Protein AF-A0A382QBL5-F1 (afdb_monomer)

Structure (mmCIF, N/CA/C/O backbone):
data_AF-A0A382QBL5-F1
#
_entry.id   AF-A0A382QBL5-F1
#
loop_
_atom_site.group_PDB
_atom_site.id
_atom_site.type_symbol
_atom_site.label_atom_id
_atom_site.label_alt_id
_atom_site.label_comp_id
_atom_site.label_asym_id
_atom_site.label_entity_id
_atom_site.label_seq_id
_atom_site.pdbx_PDB_ins_code
_atom_site.Cartn_x
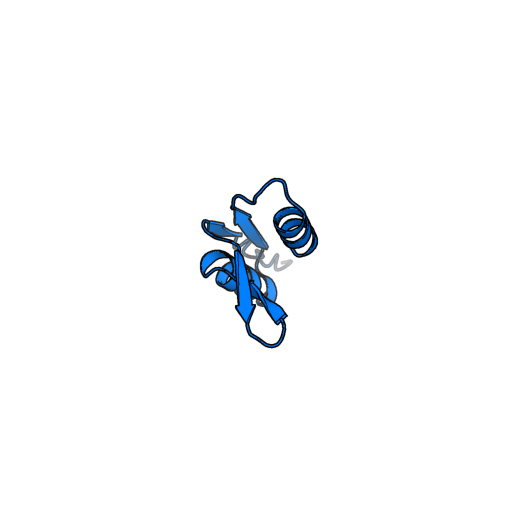_atom_site.Cartn_y
_atom_site.Cartn_z
_atom_site.occupancy
_atom_site.B_iso_or_equiv
_atom_site.auth_seq_id
_atom_site.auth_comp_id
_atom_site.auth_asym_id
_atom_site.auth_atom_id
_atom_site.pdbx_PDB_model_num
ATOM 1 N N . MET A 1 1 ? -28.326 -3.275 34.370 1.00 42.28 1 MET A N 1
ATOM 2 C CA . MET A 1 1 ? -27.043 -2.798 33.824 1.00 42.28 1 MET A CA 1
ATOM 3 C C . MET A 1 1 ? -26.630 -3.729 32.701 1.00 42.28 1 MET A C 1
ATOM 5 O O . MET A 1 1 ? -26.098 -4.794 32.971 1.00 42.28 1 MET A O 1
ATOM 9 N N . THR A 1 2 ? -26.951 -3.395 31.456 1.00 43.59 2 THR A N 1
ATOM 10 C CA . THR A 1 2 ? -26.262 -3.991 30.309 1.00 43.59 2 THR A CA 1
ATOM 11 C C . THR A 1 2 ? -24.984 -3.192 30.130 1.00 43.59 2 THR A C 1
ATOM 13 O O . THR A 1 2 ? -25.062 -2.006 29.813 1.00 43.59 2 THR A O 1
ATOM 16 N N . ASP A 1 3 ? -23.837 -3.814 30.389 1.00 50.69 3 ASP A N 1
ATOM 17 C CA . ASP A 1 3 ? -22.536 -3.274 30.005 1.00 50.69 3 ASP A CA 1
ATOM 18 C C . ASP A 1 3 ? -22.497 -3.178 28.478 1.00 50.69 3 ASP A C 1
ATOM 20 O O . ASP A 1 3 ? -22.068 -4.093 27.775 1.00 50.69 3 ASP A O 1
ATOM 24 N N . SER A 1 4 ? -22.990 -2.064 27.941 1.00 52.38 4 SER A N 1
ATOM 25 C CA . SER A 1 4 ? -22.655 -1.633 26.596 1.00 52.38 4 SER A CA 1
ATOM 26 C C . SER A 1 4 ? -21.176 -1.267 26.630 1.00 52.38 4 SER A C 1
ATOM 28 O O . SER A 1 4 ? -20.820 -0.116 26.893 1.00 52.38 4 SER A O 1
ATOM 30 N N . LYS A 1 5 ? -20.300 -2.259 26.429 1.00 54.69 5 LYS A N 1
ATOM 31 C CA . LYS A 1 5 ? -18.919 -2.003 26.021 1.00 54.69 5 LYS A CA 1
ATOM 32 C C . LYS A 1 5 ? -19.011 -1.032 24.851 1.00 54.69 5 LYS A C 1
ATOM 34 O O . LYS A 1 5 ? -19.514 -1.390 23.791 1.00 54.69 5 LYS A O 1
ATOM 39 N N . MET A 1 6 ? -18.590 0.210 25.070 1.00 52.34 6 MET A N 1
ATOM 40 C CA . MET A 1 6 ? -18.265 1.106 23.975 1.00 52.34 6 MET A CA 1
ATOM 41 C C . MET A 1 6 ? -17.134 0.414 23.225 1.00 52.34 6 MET A C 1
ATOM 43 O O . MET A 1 6 ? -15.991 0.444 23.675 1.00 52.34 6 MET A O 1
ATOM 47 N N . GLU A 1 7 ? -17.461 -0.287 22.141 1.00 61.06 7 GLU A N 1
ATOM 48 C CA . GLU A 1 7 ? -16.452 -0.669 21.168 1.00 61.06 7 GLU A CA 1
ATOM 49 C C . GLU A 1 7 ? -15.821 0.638 20.709 1.00 61.06 7 GLU A C 1
ATOM 51 O O . GLU A 1 7 ? -16.468 1.492 20.099 1.00 61.06 7 GLU A O 1
ATOM 56 N N . SER A 1 8 ? -14.573 0.858 21.108 1.00 59.47 8 SER A N 1
ATOM 57 C CA . SER A 1 8 ? -13.789 1.956 20.584 1.00 59.47 8 SER A CA 1
ATOM 58 C C . SER A 1 8 ? -13.707 1.748 19.075 1.00 59.47 8 SER A C 1
ATOM 60 O O . SER A 1 8 ? -12.961 0.885 18.616 1.00 59.47 8 SER A O 1
ATOM 62 N N . ASN A 1 9 ? -14.475 2.524 18.310 1.00 75.88 9 ASN A N 1
ATOM 63 C CA . ASN A 1 9 ? -14.363 2.615 16.856 1.00 75.88 9 ASN A CA 1
ATOM 64 C C . ASN A 1 9 ? -13.056 3.341 16.507 1.00 75.88 9 ASN A C 1
ATOM 66 O O . ASN A 1 9 ? -13.062 4.458 15.993 1.00 75.88 9 ASN A O 1
ATOM 70 N N . LEU A 1 10 ? -11.920 2.735 16.860 1.00 88.19 10 LEU A N 1
ATOM 71 C CA . LEU A 1 10 ? -10.607 3.233 16.500 1.00 88.19 10 LEU A CA 1
ATOM 72 C C . LEU A 1 10 ? -10.483 3.114 14.984 1.00 88.19 10 LEU A C 1
ATOM 74 O O . LEU A 1 10 ? -10.336 2.016 14.441 1.00 88.19 10 LEU A O 1
ATOM 78 N N . GLN A 1 11 ? -10.603 4.260 14.322 1.00 95.56 11 GLN A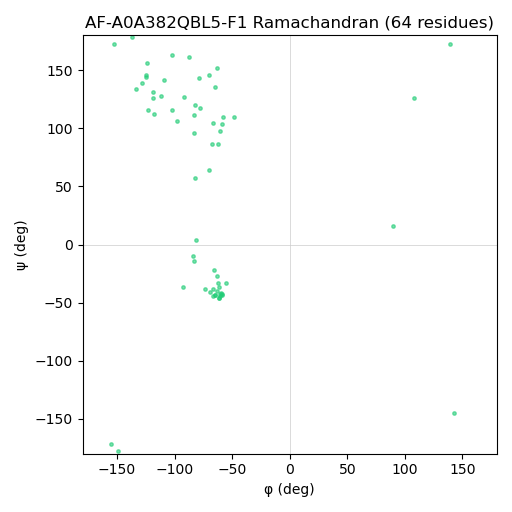 N 1
ATOM 79 C CA . GLN A 1 11 ? -10.405 4.381 12.891 1.00 95.56 11 GLN A CA 1
ATOM 80 C C . GLN A 1 11 ? -8.954 4.739 12.612 1.00 95.56 11 GLN A C 1
ATOM 82 O O . GLN A 1 11 ? -8.427 5.708 13.161 1.00 95.56 11 GLN A O 1
ATOM 87 N N . ILE A 1 12 ? -8.318 3.950 11.757 1.00 96.56 12 ILE A N 1
ATOM 88 C CA . ILE A 1 12 ? -6.929 4.148 11.353 1.00 96.56 12 ILE A CA 1
ATOM 89 C C . ILE A 1 12 ? -6.908 4.379 9.847 1.00 96.56 12 ILE A C 1
ATOM 91 O O . ILE A 1 12 ? -7.510 3.622 9.093 1.00 96.56 12 ILE A O 1
ATOM 95 N N . THR A 1 13 ? -6.203 5.414 9.399 1.00 96.88 13 THR A N 1
ATOM 96 C CA . THR A 1 13 ? -6.056 5.701 7.969 1.00 96.88 13 THR A CA 1
ATOM 97 C C . THR A 1 13 ? -4.580 5.735 7.606 1.00 96.88 13 THR A C 1
ATOM 99 O O . THR A 1 13 ? -3.845 6.604 8.074 1.00 96.88 13 THR A O 1
ATOM 102 N N . GLY A 1 14 ? -4.150 4.803 6.756 1.00 96.75 14 GLY A N 1
ATOM 103 C CA . GLY A 1 14 ? -2.853 4.866 6.090 1.00 96.75 14 GLY A CA 1
ATOM 104 C C . GLY A 1 14 ? -2.955 5.769 4.866 1.00 96.75 14 GLY A C 1
ATOM 105 O O . GLY A 1 14 ? -3.760 5.507 3.975 1.00 96.75 14 GLY A O 1
ATOM 106 N N . ILE A 1 15 ? -2.167 6.844 4.817 1.00 98.12 15 ILE A N 1
ATOM 107 C CA . ILE A 1 15 ? -2.133 7.761 3.671 1.00 98.12 15 ILE A CA 1
ATOM 108 C C . ILE A 1 15 ? -0.730 7.759 3.085 1.00 98.12 15 ILE A C 1
ATOM 110 O O . ILE A 1 15 ? 0.240 8.027 3.792 1.00 98.12 15 ILE A O 1
ATOM 114 N N . GLY A 1 16 ? -0.630 7.491 1.788 1.00 97.50 16 GLY A N 1
ATOM 115 C CA . GLY A 1 16 ? 0.624 7.591 1.053 1.00 97.50 16 GLY A CA 1
ATOM 116 C C . GLY A 1 16 ? 0.761 6.489 0.020 1.00 97.50 16 GLY A C 1
ATOM 117 O O . GLY A 1 16 ? -0.220 6.116 -0.615 1.00 97.50 16 GLY A O 1
ATOM 118 N N . GLU A 1 17 ? 1.976 6.003 -0.195 1.00 97.31 17 GLU A 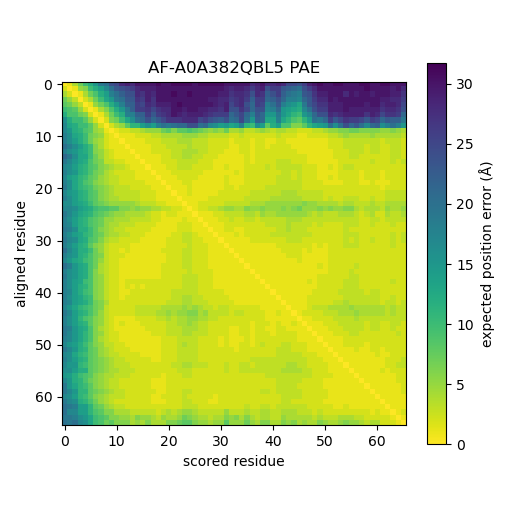N 1
ATOM 119 C CA . GLU A 1 17 ? 2.277 5.071 -1.279 1.00 97.31 17 GLU A CA 1
ATOM 120 C C . GLU A 1 17 ? 1.694 3.664 -1.076 1.00 97.31 17 GLU A C 1
ATOM 122 O O . GLU A 1 17 ? 1.631 3.128 0.034 1.00 97.31 17 GLU A O 1
ATOM 127 N N . VAL A 1 18 ? 1.323 3.065 -2.203 1.00 97.56 18 VAL A N 1
ATOM 128 C CA . VAL A 1 18 ? 1.111 1.633 -2.391 1.00 97.56 18 VAL A CA 1
ATOM 129 C C . VAL A 1 18 ? 1.817 1.252 -3.685 1.00 97.56 18 VAL A C 1
ATOM 131 O O . VAL A 1 18 ? 1.731 1.976 -4.680 1.00 97.56 18 VAL A O 1
ATOM 134 N N . LEU A 1 19 ? 2.569 0.159 -3.672 1.00 97.44 19 LEU A N 1
ATOM 135 C CA . LEU A 1 19 ? 3.424 -0.207 -4.795 1.00 97.44 19 LEU A CA 1
ATOM 136 C C . LEU A 1 19 ? 3.646 -1.716 -4.877 1.00 97.44 19 LEU A C 1
ATOM 138 O O . LEU A 1 19 ? 3.245 -2.482 -4.000 1.00 97.44 19 LEU A O 1
AT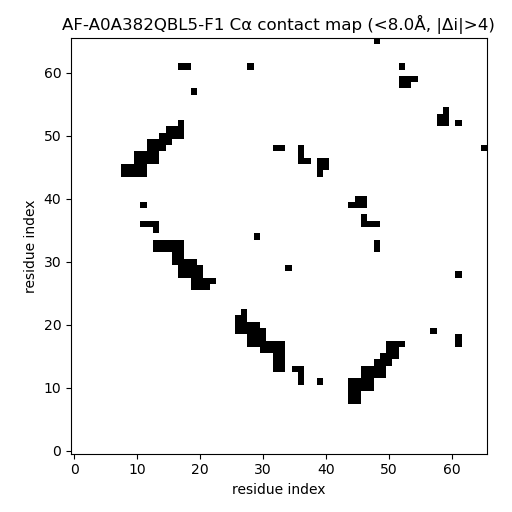OM 142 N N . TRP A 1 20 ? 4.286 -2.131 -5.964 1.00 97.56 20 TRP A N 1
ATOM 143 C CA . TRP A 1 20 ? 4.820 -3.476 -6.114 1.00 97.56 20 TRP A CA 1
ATOM 144 C C . TRP A 1 20 ? 6.326 -3.441 -5.882 1.00 97.56 20 TRP A C 1
ATOM 146 O O . TRP A 1 20 ? 7.057 -2.855 -6.680 1.00 97.56 20 TRP A O 1
ATOM 156 N N . ASP A 1 21 ? 6.788 -4.118 -4.838 1.00 96.81 21 ASP A N 1
ATOM 157 C CA . ASP A 1 21 ? 8.204 -4.411 -4.655 1.00 96.81 21 ASP A CA 1
ATOM 158 C C . ASP A 1 21 ? 8.582 -5.576 -5.577 1.00 96.81 21 ASP A C 1
ATOM 160 O O . ASP A 1 21 ? 8.037 -6.678 -5.467 1.00 96.81 21 ASP A O 1
ATOM 164 N N . VAL A 1 22 ? 9.484 -5.337 -6.529 1.00 96.44 22 VAL A N 1
ATOM 165 C CA . VAL A 1 22 ? 9.856 -6.321 -7.556 1.00 96.44 22 VAL A CA 1
ATOM 166 C C . VAL A 1 22 ? 11.145 -7.034 -7.153 1.00 96.44 22 VAL A C 1
ATOM 168 O O . VAL A 1 22 ? 12.231 -6.465 -7.247 1.00 96.44 22 VAL A O 1
ATOM 171 N N . PHE A 1 23 ? 11.022 -8.294 -6.737 1.00 97.06 23 PHE A N 1
ATOM 172 C CA . PHE A 1 23 ? 12.145 -9.178 -6.413 1.00 97.06 23 PHE A CA 1
ATOM 173 C C . PHE A 1 23 ? 12.404 -10.183 -7.550 1.00 97.06 23 PHE A C 1
ATOM 175 O O . PHE A 1 23 ? 11.513 -10.399 -8.379 1.00 97.06 23 PHE A O 1
ATOM 182 N N . PRO A 1 24 ? 13.580 -10.844 -7.593 1.00 97.62 24 PRO A N 1
ATOM 183 C CA . PRO A 1 24 ? 13.868 -11.883 -8.585 1.00 97.62 24 PRO A CA 1
ATOM 184 C C . PRO A 1 24 ? 12.839 -13.024 -8.606 1.00 97.62 24 PRO A C 1
ATOM 186 O O . PRO A 1 24 ? 12.547 -13.575 -9.664 1.00 97.62 24 PRO A O 1
ATOM 189 N N . GLU A 1 25 ? 12.258 -13.360 -7.453 1.00 96.81 25 GLU A N 1
ATOM 190 C CA . GLU A 1 25 ? 11.277 -14.441 -7.304 1.00 96.81 25 GLU A CA 1
ATOM 191 C C . GLU A 1 25 ? 9.846 -14.002 -7.651 1.00 96.81 25 GLU A C 1
ATOM 193 O O . GLU A 1 25 ? 8.942 -14.834 -7.734 1.00 96.81 25 GLU A O 1
ATOM 198 N N . GLY A 1 26 ? 9.621 -12.699 -7.835 1.00 95.38 26 GLY A N 1
ATOM 199 C CA . GLY A 1 26 ? 8.323 -12.127 -8.168 1.00 95.38 26 GLY A CA 1
ATOM 200 C C . GLY A 1 26 ? 8.020 -10.822 -7.435 1.00 95.38 26 GLY A C 1
ATOM 201 O O . GLY A 1 26 ? 8.734 -10.383 -6.533 1.00 95.38 26 GLY A O 1
ATOM 202 N N . LYS A 1 27 ? 6.911 -10.196 -7.833 1.00 95.50 27 LYS A N 1
ATOM 203 C CA . LYS A 1 27 ? 6.411 -8.965 -7.214 1.00 95.50 27 LYS A CA 1
ATOM 204 C C . LYS A 1 27 ? 5.684 -9.252 -5.901 1.00 95.50 27 LYS A C 1
ATOM 206 O O . LYS A 1 27 ? 4.945 -10.231 -5.799 1.00 95.50 27 LYS A O 1
ATOM 211 N N . ARG A 1 28 ? 5.848 -8.367 -4.924 1.00 95.19 28 ARG A N 1
ATOM 212 C CA . ARG A 1 28 ? 5.143 -8.388 -3.639 1.00 95.19 28 ARG A CA 1
ATOM 213 C C . ARG A 1 28 ? 4.438 -7.061 -3.418 1.00 95.19 28 ARG A C 1
ATOM 215 O O . ARG A 1 28 ? 4.932 -6.022 -3.843 1.00 95.19 28 ARG A O 1
ATOM 222 N N . PHE A 1 29 ? 3.270 -7.114 -2.794 1.00 95.12 29 PHE A N 1
ATOM 223 C CA . PHE A 1 29 ? 2.556 -5.909 -2.393 1.00 95.12 29 PHE A CA 1
ATOM 224 C C . PHE A 1 29 ? 3.380 -5.163 -1.338 1.00 95.12 29 PHE A C 1
ATOM 226 O O . PHE A 1 29 ? 3.912 -5.804 -0.428 1.00 95.12 29 PHE A O 1
ATOM 233 N N . GLY A 1 30 ? 3.493 -3.844 -1.472 1.00 96.19 30 GLY A N 1
ATOM 234 C CA . GLY A 1 30 ? 4.340 -3.025 -0.615 1.00 96.19 30 GLY A CA 1
ATOM 235 C C . GLY A 1 30 ? 3.906 -1.564 -0.520 1.00 96.19 30 GLY A C 1
ATOM 236 O O . GLY A 1 30 ? 2.842 -1.161 -0.999 1.00 96.19 30 GLY A O 1
ATOM 237 N N . GLY A 1 31 ? 4.768 -0.769 0.113 1.00 96.88 31 GLY A N 1
ATOM 238 C CA . GLY A 1 31 ? 4.514 0.617 0.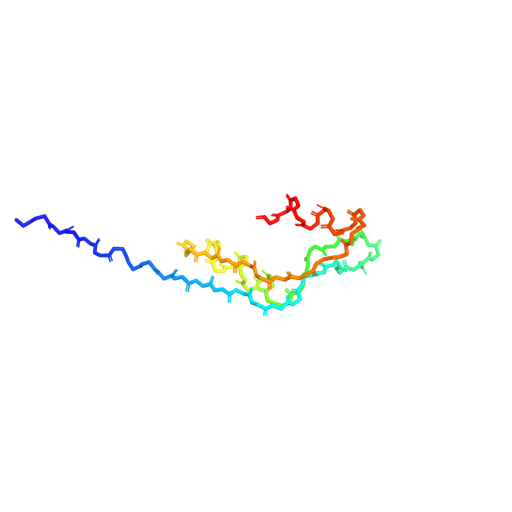515 1.00 96.88 31 GLY A CA 1
ATOM 239 C C . GLY A 1 31 ? 4.337 0.733 2.028 1.00 96.88 31 GLY A C 1
ATOM 240 O O . GLY A 1 31 ? 3.517 0.034 2.626 1.00 96.88 31 GLY A O 1
ATOM 241 N N . ALA A 1 32 ? 5.114 1.606 2.677 1.00 97.44 32 ALA A N 1
ATOM 242 C CA . ALA A 1 32 ? 5.098 1.708 4.141 1.00 97.44 32 ALA A CA 1
ATOM 243 C C . ALA A 1 32 ? 3.703 2.051 4.720 1.00 97.44 32 ALA A C 1
ATOM 245 O O . ALA A 1 32 ? 3.284 1.381 5.670 1.00 97.44 32 ALA A O 1
ATOM 246 N N . PRO A 1 33 ? 2.938 3.004 4.146 1.00 97.56 33 PRO A N 1
ATOM 247 C CA . PRO A 1 33 ? 1.577 3.299 4.596 1.00 97.56 33 PRO A CA 1
ATOM 248 C C . PRO A 1 33 ? 0.611 2.121 4.410 1.00 97.56 33 PRO A C 1
ATOM 250 O O . PRO A 1 33 ? -0.183 1.838 5.307 1.00 97.56 33 PRO A O 1
ATOM 253 N N . ALA A 1 34 ? 0.714 1.402 3.287 1.00 96.81 34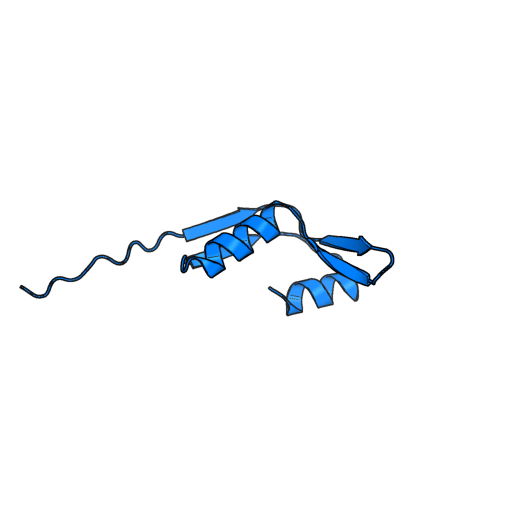 ALA A N 1
ATOM 254 C CA . ALA A 1 34 ? -0.108 0.229 3.002 1.00 96.81 34 ALA A CA 1
ATOM 255 C C . ALA A 1 34 ? 0.196 -0.931 3.963 1.00 96.81 34 ALA A C 1
ATOM 257 O O . ALA A 1 34 ? -0.717 -1.518 4.538 1.00 96.81 34 ALA A O 1
ATOM 258 N N . ASN A 1 35 ? 1.478 -1.198 4.226 1.00 96.81 35 ASN A N 1
ATOM 259 C CA . ASN A 1 35 ? 1.906 -2.221 5.180 1.00 96.81 35 ASN A CA 1
ATOM 260 C C . ASN A 1 35 ? 1.399 -1.928 6.599 1.00 96.81 35 ASN A C 1
ATOM 262 O O . ASN A 1 35 ? 0.921 -2.833 7.283 1.00 96.81 35 ASN A O 1
ATOM 266 N N . PHE A 1 36 ? 1.465 -0.668 7.040 1.00 96.94 36 PHE A N 1
ATOM 267 C CA . PHE A 1 36 ? 0.900 -0.252 8.325 1.00 96.94 36 PHE A CA 1
ATOM 268 C C . PHE A 1 36 ? -0.618 -0.467 8.375 1.00 96.94 36 PHE A C 1
ATOM 270 O O . PHE A 1 36 ? -1.117 -1.039 9.344 1.00 96.94 36 PHE A O 1
ATOM 277 N N . ALA A 1 37 ? -1.340 -0.065 7.324 1.00 96.31 37 ALA A N 1
ATOM 278 C CA . ALA A 1 37 ? -2.786 -0.241 7.239 1.00 96.31 37 ALA A CA 1
ATOM 279 C C . ALA A 1 37 ? -3.187 -1.729 7.301 1.00 96.31 37 ALA A C 1
ATOM 281 O O . ALA A 1 37 ? -4.065 -2.106 8.073 1.00 96.31 37 ALA A O 1
ATOM 282 N N . CYS A 1 38 ? -2.490 -2.606 6.574 1.00 95.31 38 CYS A N 1
ATOM 283 C CA . CYS A 1 38 ? -2.733 -4.048 6.641 1.00 95.31 38 CYS A CA 1
ATOM 284 C C . CYS A 1 38 ? -2.538 -4.607 8.060 1.00 95.31 38 CYS A C 1
ATOM 286 O O . CYS A 1 38 ? -3.359 -5.396 8.526 1.00 95.31 38 CYS A O 1
ATOM 288 N N . GLN A 1 39 ? -1.486 -4.185 8.770 1.00 96.75 39 GLN A N 1
ATOM 289 C CA . GLN A 1 39 ? -1.239 -4.647 10.140 1.00 96.75 39 GLN A CA 1
ATOM 290 C C . GLN A 1 39 ? -2.275 -4.107 11.132 1.00 96.75 39 GLN A C 1
ATOM 292 O O . GLN A 1 39 ? -2.766 -4.851 11.978 1.00 96.75 39 GLN A O 1
ATOM 297 N N . ALA A 1 40 ? -2.662 -2.837 11.005 1.00 95.75 40 ALA A N 1
ATOM 298 C CA . ALA A 1 40 ? -3.739 -2.252 11.799 1.00 95.75 40 ALA A CA 1
ATOM 299 C C . ALA A 1 40 ? -5.071 -2.995 11.586 1.00 95.75 40 ALA A C 1
ATOM 301 O O . ALA A 1 40 ? -5.771 -3.301 12.558 1.00 95.75 40 ALA A O 1
ATOM 302 N N . GLN A 1 41 ? -5.387 -3.357 10.339 1.00 94.62 41 GLN A N 1
ATOM 303 C CA . GLN A 1 41 ? -6.572 -4.146 10.007 1.00 94.62 41 GLN A CA 1
ATOM 304 C C . GLN A 1 41 ? -6.504 -5.563 10.595 1.00 94.62 41 GLN A C 1
ATOM 306 O O . GLN A 1 41 ? -7.491 -6.037 11.160 1.00 94.62 41 GLN A O 1
ATOM 311 N N . ALA A 1 42 ? -5.347 -6.228 10.509 1.00 95.00 42 ALA A N 1
ATOM 312 C CA . ALA A 1 42 ? -5.133 -7.567 11.063 1.00 95.00 42 ALA A CA 1
ATOM 313 C C . ALA A 1 42 ? -5.265 -7.613 12.597 1.00 95.00 42 ALA A C 1
ATOM 315 O O . ALA A 1 42 ? -5.646 -8.640 13.154 1.00 95.00 42 ALA A O 1
ATOM 316 N N . LEU A 1 43 ? -5.004 -6.493 13.277 1.00 95.31 43 LEU A N 1
ATOM 317 C CA . LEU A 1 43 ? -5.197 -6.330 14.721 1.00 95.31 43 LEU A CA 1
ATOM 318 C C . LEU A 1 43 ? -6.652 -6.010 15.123 1.00 95.31 43 LEU A C 1
ATOM 320 O O . LEU A 1 43 ? -6.923 -5.809 16.305 1.00 95.31 43 LEU A O 1
ATOM 324 N N . GLY A 1 44 ? -7.591 -5.982 14.170 1.00 93.75 44 GLY A N 1
ATOM 325 C CA . GLY A 1 44 ? -9.026 -5.838 14.438 1.00 93.75 44 GLY A CA 1
ATOM 326 C C . GLY A 1 44 ? -9.540 -4.398 14.482 1.00 93.75 44 GLY A C 1
ATOM 327 O O . GLY A 1 44 ? -10.633 -4.161 14.989 1.00 93.75 44 GLY A O 1
ATOM 328 N N . THR A 1 45 ? -8.778 -3.428 13.970 1.00 94.25 45 THR A N 1
ATOM 329 C CA . THR A 1 45 ? -9.236 -2.030 13.885 1.00 94.25 45 THR A CA 1
ATOM 330 C C . THR A 1 45 ? -10.001 -1.760 12.587 1.00 94.25 45 THR A C 1
ATOM 332 O O . THR A 1 45 ? -9.881 -2.504 11.613 1.00 94.25 45 THR A O 1
ATOM 335 N N . ASN A 1 46 ? -10.780 -0.675 12.552 1.00 94.94 46 ASN A N 1
ATOM 3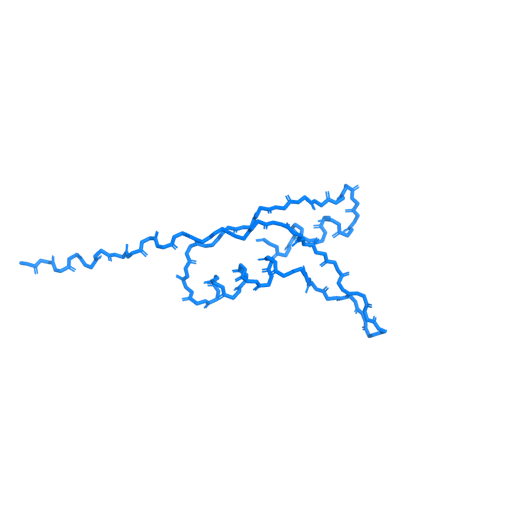36 C CA . ASN A 1 46 ? -11.445 -0.215 11.334 1.00 94.94 46 ASN A CA 1
ATOM 337 C C . ASN A 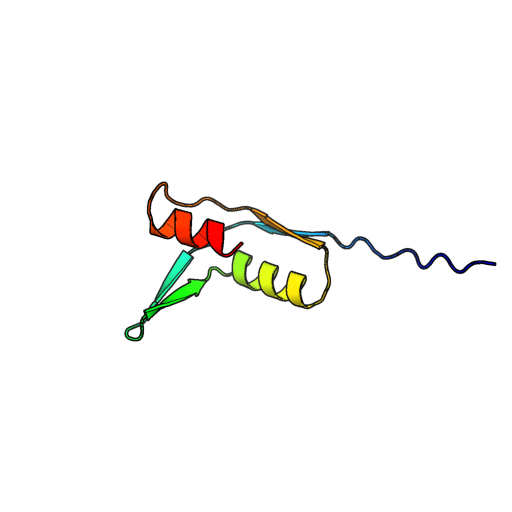1 46 ? -10.457 0.623 10.507 1.00 94.94 46 ASN A C 1
ATOM 339 O O . ASN A 1 46 ? -10.255 1.808 10.789 1.00 94.94 46 ASN A O 1
ATOM 343 N N . THR A 1 47 ? -9.797 -0.001 9.529 1.00 95.50 47 THR A N 1
ATOM 344 C CA . THR A 1 47 ? -8.679 0.617 8.809 1.00 95.50 47 THR A CA 1
ATOM 345 C C . THR A 1 47 ? -9.033 0.990 7.374 1.00 95.50 47 THR A C 1
ATOM 347 O O . THR A 1 47 ? -9.713 0.252 6.673 1.00 95.50 47 THR A O 1
ATOM 350 N N . HIS A 1 48 ? -8.521 2.131 6.917 1.00 95.56 48 HIS A N 1
ATOM 351 C CA . HIS A 1 48 ? -8.672 2.620 5.551 1.00 95.56 48 HIS A CA 1
ATOM 352 C C . HIS A 1 48 ? -7.303 2.897 4.927 1.00 95.56 48 HIS A C 1
ATOM 354 O O . HIS A 1 48 ? -6.381 3.362 5.600 1.00 95.56 48 HIS A O 1
ATOM 360 N N . MET A 1 49 ? -7.189 2.666 3.620 1.00 96.44 49 MET A N 1
ATOM 361 C CA . MET A 1 49 ? -6.019 3.040 2.830 1.00 96.44 49 MET A CA 1
ATOM 362 C C . MET A 1 49 ? -6.397 4.150 1.848 1.00 96.44 49 MET A C 1
ATOM 364 O O . MET A 1 49 ? -7.352 4.013 1.087 1.00 96.44 49 MET A O 1
ATOM 368 N N . VAL A 1 50 ? -5.639 5.248 1.846 1.00 97.62 50 VAL A N 1
ATOM 369 C CA . VAL A 1 50 ? -5.787 6.350 0.888 1.00 97.62 50 VAL A CA 1
ATOM 370 C C . VAL A 1 50 ? -4.500 6.470 0.087 1.00 97.62 50 VAL A C 1
ATOM 372 O O . VAL A 1 50 ? -3.444 6.825 0.614 1.00 97.62 50 VAL A O 1
ATOM 375 N N . SER A 1 51 ? -4.594 6.164 -1.202 1.00 97.31 51 SER A N 1
ATOM 376 C CA . SER A 1 51 ? -3.467 6.197 -2.129 1.00 97.31 51 SER A CA 1
ATOM 377 C C . SER A 1 51 ? -3.920 6.541 -3.548 1.00 97.31 51 SER A C 1
ATOM 379 O O . SER A 1 51 ? -5.103 6.764 -3.803 1.00 97.31 51 SER A O 1
ATOM 381 N N . CYS A 1 52 ? -2.968 6.546 -4.476 1.00 97.44 52 CYS A N 1
ATOM 382 C CA . CYS A 1 52 ? -3.191 6.668 -5.908 1.00 97.44 52 CYS A CA 1
ATOM 383 C C . CYS A 1 52 ? -2.456 5.534 -6.623 1.00 97.44 52 CYS A C 1
ATOM 385 O O . CYS A 1 52 ? -1.310 5.232 -6.302 1.00 97.44 52 CYS A O 1
ATOM 387 N N . VAL A 1 53 ? -3.097 4.951 -7.633 1.00 97.69 53 VAL A N 1
ATOM 388 C CA . VAL A 1 53 ? -2.498 3.924 -8.494 1.00 97.69 53 VAL A CA 1
ATOM 389 C C . VAL A 1 53 ? -2.568 4.337 -9.960 1.00 97.69 53 VAL A C 1
ATOM 391 O O . VAL A 1 53 ? -3.423 5.134 -10.356 1.00 97.69 53 VAL A O 1
ATOM 394 N N . GLY A 1 54 ? -1.672 3.782 -10.777 1.00 97.62 54 GLY A N 1
ATOM 395 C CA . GLY A 1 54 ? -1.720 3.935 -12.229 1.00 97.62 54 GLY A CA 1
ATOM 396 C C . GLY A 1 54 ? -2.986 3.318 -12.830 1.00 97.62 54 GLY A C 1
ATOM 397 O O . GLY A 1 54 ? -3.544 2.354 -12.303 1.00 97.62 54 GLY A O 1
ATOM 398 N N . ARG A 1 55 ? -3.443 3.855 -13.968 1.00 97.94 55 ARG A N 1
ATOM 399 C CA . ARG A 1 55 ? -4.532 3.263 -14.770 1.00 97.94 55 ARG A CA 1
ATOM 400 C C . ARG A 1 55 ? -3.992 2.157 -15.678 1.00 97.94 55 ARG A C 1
ATOM 402 O O . ARG A 1 55 ? -4.114 2.222 -16.897 1.00 97.94 55 ARG A O 1
ATOM 409 N N . ASP A 1 56 ? -3.360 1.167 -15.069 1.00 97.81 56 ASP A N 1
ATOM 410 C CA . ASP A 1 56 ? -2.738 0.035 -15.744 1.00 97.81 56 ASP A CA 1
ATOM 411 C C . ASP A 1 56 ? -3.041 -1.275 -15.005 1.00 97.81 56 ASP A C 1
ATOM 413 O O . ASP A 1 56 ? -3.723 -1.305 -13.978 1.00 97.81 56 ASP A O 1
ATOM 417 N N . GLN A 1 57 ? -2.550 -2.387 -15.547 1.00 97.81 57 GLN A N 1
ATOM 418 C CA . GLN A 1 57 ? -2.800 -3.707 -14.981 1.00 97.81 57 GLN A CA 1
ATOM 419 C C . GLN A 1 57 ?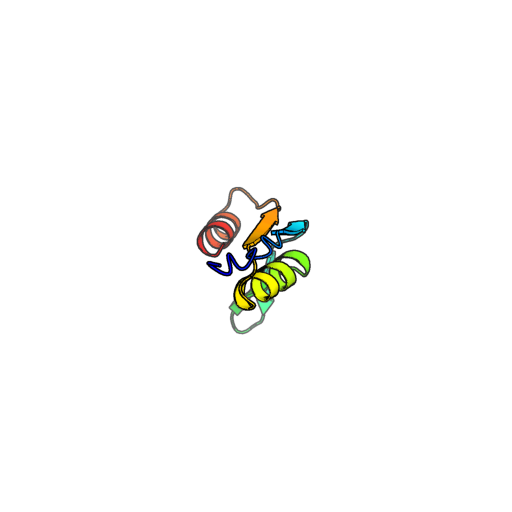 -2.238 -3.864 -13.559 1.00 97.81 57 GLN A C 1
ATOM 421 O O . GLN A 1 57 ? -2.833 -4.574 -12.751 1.00 97.81 57 GLN A O 1
ATOM 426 N N . LEU A 1 58 ? -1.114 -3.218 -13.238 1.00 96.62 58 LEU A N 1
ATOM 427 C CA . LEU A 1 58 ? -0.498 -3.313 -11.915 1.00 96.62 58 LEU A CA 1
ATOM 428 C C . LEU A 1 58 ? -1.294 -2.517 -10.877 1.00 96.62 58 LEU A C 1
ATOM 430 O O . LEU A 1 58 ? -1.477 -3.001 -9.759 1.00 96.62 58 LEU A O 1
ATOM 434 N N . GLY A 1 59 ? -1.818 -1.350 -11.256 1.00 97.31 59 GLY A N 1
ATOM 435 C CA . GLY A 1 59 ? -2.733 -0.571 -10.427 1.00 97.31 59 GLY A CA 1
ATOM 436 C C . GLY A 1 59 ? -4.062 -1.288 -10.184 1.00 97.31 59 GLY A C 1
ATOM 437 O O . GLY A 1 59 ? -4.519 -1.364 -9.047 1.00 97.31 59 GLY A O 1
ATOM 438 N N . LEU A 1 60 ? -4.643 -1.907 -11.218 1.00 97.06 60 LEU A N 1
ATOM 439 C CA . LEU A 1 60 ? -5.850 -2.735 -11.073 1.00 97.06 60 LEU A CA 1
ATOM 440 C C . LEU A 1 60 ? -5.629 -3.939 -10.142 1.00 97.06 60 LEU A C 1
ATOM 442 O O . LEU A 1 60 ? -6.520 -4.298 -9.373 1.00 97.06 60 LEU A O 1
ATOM 446 N N . GLN A 1 61 ? -4.439 -4.545 -10.179 1.00 96.44 61 GLN A N 1
ATOM 447 C CA . GLN A 1 61 ? -4.075 -5.630 -9.264 1.00 96.44 61 GLN A CA 1
ATOM 448 C C . GLN A 1 61 ? -3.973 -5.153 -7.810 1.00 96.44 61 GLN A C 1
ATOM 450 O O . GLN A 1 61 ? -4.421 -5.873 -6.924 1.00 96.44 61 GLN A O 1
ATOM 455 N N . ILE A 1 62 ? -3.446 -3.948 -7.560 1.00 96.12 62 ILE A N 1
ATOM 456 C CA . ILE A 1 62 ? -3.429 -3.344 -6.215 1.00 96.12 62 ILE A CA 1
ATOM 457 C C . ILE A 1 62 ? -4.855 -3.147 -5.689 1.00 96.12 62 ILE A C 1
ATOM 459 O O . ILE A 1 62 ? -5.144 -3.525 -4.559 1.00 96.12 62 ILE A O 1
ATOM 463 N N . LEU A 1 63 ? -5.761 -2.615 -6.516 1.00 94.56 63 LEU A N 1
ATOM 464 C CA . LEU A 1 63 ? -7.163 -2.400 -6.131 1.00 94.56 63 LEU A CA 1
ATOM 465 C C . LEU A 1 63 ? -7.937 -3.697 -5.872 1.00 94.56 63 LEU A C 1
ATOM 467 O O . LEU A 1 63 ? -8.965 -3.657 -5.219 1.00 94.56 63 LEU A O 1
ATOM 471 N N . SER A 1 64 ? -7.480 -4.828 -6.412 1.00 92.19 64 SER A N 1
ATOM 472 C CA . SER A 1 64 ? -8.094 -6.137 -6.148 1.00 92.19 64 SER A CA 1
ATOM 473 C C . SER A 1 64 ? -7.598 -6.771 -4.842 1.00 92.19 64 SER A C 1
ATOM 475 O O . SER A 1 64 ? -8.161 -7.770 -4.403 1.00 92.19 64 SER A O 1
ATOM 477 N N . PHE A 1 65 ? -6.504 -6.250 -4.275 1.00 86.00 65 PHE A N 1
ATOM 478 C CA . PHE A 1 65 ? -5.908 -6.727 -3.027 1.00 86.00 65 PHE A CA 1
ATOM 479 C C . PHE A 1 65 ? -6.421 -5.963 -1.798 1.00 86.00 65 PHE A C 1
ATOM 481 O O . PHE A 1 65 ? -6.565 -6.567 -0.736 1.00 86.00 65 PHE A O 1
ATOM 488 N N . LEU A 1 66 ? -6.647 -4.652 -1.947 1.00 82.44 66 LEU A N 1
ATOM 489 C CA . LEU A 1 66 ? -7.232 -3.765 -0.934 1.00 82.44 66 LEU A CA 1
ATOM 490 C C . LEU A 1 66 ? -8.753 -3.939 -0.846 1.00 82.44 66 LEU A C 1
ATOM 492 O O . LEU A 1 66 ? -9.268 -3.845 0.288 1.00 82.44 66 LEU A O 1
#

Mean predicted aligned error: 5.94 Å

Radius of gyration: 15.59 Å; Cα contacts (8 Å, |Δi|>4): 90; chains: 1; bounding box: 41×22×50 Å

Solvent-accessible surface area (backbone atoms only — not comparable to full-atom values): 4115 Å² total; per-residue (Å²): 134,81,84,73,73,76,74,77,84,54,70,46,75,21,68,46,55,57,46,70,47,78,50,99,93,47,72,40,88,36,36,73,31,44,53,51,27,54,52,45,36,74,72,71,42,56,53,42,79,47,68,76,69,60,100,46,73,69,29,53,53,51,66,72,72,109

Secondary structure (DSSP, 8-state):
----------EEEEES--EEEEETTEEEEE-HHHHHHHHHHHTT-EEEEE----SSHHHHHHHTT-

InterPro domains:
  IPR011611 Carbohydrate kinase PfkB [PF00294] (26-64)
  IPR029056 Ribokinase-like [G3DSA:3.40.1190.20] (8-66)
  IPR029056 Ribokinase-like [SSF53613] (9-66)

Nearest PDB structures (foldseek):
  2qhp-assembly1_A  TM=9.168E-01  e=4.785E-04  Bacteroides thetaiotaomicron VPI-5482
  7fca-assembly1_A  TM=8.837E-01  e=7.215E-03  Mycobacterium marinum M
  7fca-assembly1_E  TM=8.691E-01  e=1.013E-02  Mycobacterium marinum M
  7cf8-assembly1_E  TM=8.657E-01  e=1.084E-02  Mycobacterium marinum M
  5bwj-assembly1_B  TM=2.882E-01  e=2.303E+00  Borreliella burgdorferi B31

Organism: NCBI:txid408172

Foldseek 3Di:
DPPPPPPPQDEEEQEDDWDWDQDPVGTDTDDPSVVVQVVCVVVPHNYYYHYDADPDPRRVVSVVVD

Sequence (66 aa):
MTDSKMESNLQITGIGEVLWDVFPEGKRFGGAPANFACQAQALGTNTHMVSCVGRDQLGLQILSFL

pLDDT: mean 90.24, std 14.77, range [42.28, 98.12]